Protein AF-A0AAU0S2T6-F1 (afdb_monomer_lite)

Sequence (89 aa):
MTELLTSLTFFCYFATCLRLLLYRRGLANYCWQQSCKAWCLIVFTGHCALELLLHPESVSLGRAGIAVTILLLVFRARGNVASLTRSHP

Radius of gyration: 14.03 Å; chains: 1; bounding box: 33×21×44 Å

Foldseek 3Di:
DQVVLLVLLLCLLVLLLVQLVPDDDDPDDDDPVLVVVSVVSNVVSVVVSVCCVVPVDRDDPVSSVVSNVSSVLCVVCSNRSVVSVDDDD

pLDDT: mean 86.19, std 10.44, range [51.06, 96.12]

Structure (mmCIF, N/CA/C/O backbone):
data_AF-A0AAU0S2T6-F1
#
_entry.id   AF-A0AAU0S2T6-F1
#
loop_
_atom_site.group_PDB
_atom_site.id
_atom_site.type_symbol
_atom_site.label_atom_id
_atom_site.label_alt_id
_atom_site.label_comp_id
_atom_site.label_asym_id
_atom_site.label_entity_id
_atom_site.label_seq_id
_atom_site.pdbx_PDB_ins_code
_atom_site.Cartn_x
_atom_site.Cartn_y
_atom_site.Cartn_z
_atom_site.occupancy
_atom_site.B_iso_or_equiv
_atom_site.auth_seq_id
_atom_site.auth_comp_id
_atom_site.auth_asym_id
_atom_site.auth_atom_id
_atom_site.pdbx_PDB_model_num
ATOM 1 N N . MET A 1 1 ? 15.855 -10.053 -14.794 1.00 61.84 1 MET A N 1
ATOM 2 C CA . MET A 1 1 ? 15.755 -9.973 -13.314 1.00 61.84 1 MET A CA 1
ATOM 3 C C . MET A 1 1 ? 14.922 -8.780 -12.858 1.00 61.84 1 MET A C 1
ATOM 5 O O . MET A 1 1 ? 14.073 -8.960 -11.998 1.00 61.84 1 MET A O 1
ATOM 9 N N . THR A 1 2 ? 15.120 -7.596 -13.439 1.00 81.25 2 THR A N 1
ATOM 10 C CA . THR A 1 2 ? 14.371 -6.363 -13.127 1.00 81.25 2 THR A CA 1
ATOM 11 C C . THR A 1 2 ? 12.863 -6.480 -13.355 1.00 81.25 2 THR A C 1
ATOM 13 O O . THR A 1 2 ? 12.107 -6.059 -12.495 1.00 81.25 2 THR A O 1
ATOM 16 N N . GLU A 1 3 ? 12.431 -7.138 -14.432 1.00 85.25 3 GLU A N 1
ATOM 17 C CA . GLU A 1 3 ? 11.010 -7.367 -14.763 1.00 85.25 3 GLU A CA 1
ATOM 18 C C . GLU A 1 3 ? 10.224 -8.037 -13.620 1.00 85.25 3 GLU A C 1
ATOM 20 O O . GLU A 1 3 ? 9.189 -7.534 -13.189 1.00 85.25 3 GLU A O 1
ATOM 25 N N . LEU A 1 4 ? 10.765 -9.131 -13.063 1.00 89.19 4 LEU A N 1
ATOM 26 C CA . LEU A 1 4 ? 10.165 -9.845 -11.926 1.00 89.19 4 LEU A CA 1
ATOM 27 C C . LEU A 1 4 ? 10.079 -8.961 -10.680 1.00 89.19 4 LEU A C 1
ATOM 29 O O . LEU A 1 4 ? 9.138 -9.051 -9.891 1.00 89.19 4 LEU A O 1
ATOM 33 N N . LEU A 1 5 ? 11.087 -8.113 -10.493 1.00 91.12 5 LEU A N 1
ATOM 34 C CA . LEU A 1 5 ? 11.178 -7.218 -9.353 1.00 91.12 5 LEU A CA 1
ATOM 35 C C . LEU A 1 5 ? 10.169 -6.070 -9.473 1.00 91.12 5 LEU A C 1
ATOM 37 O O . LEU A 1 5 ? 9.512 -5.725 -8.489 1.00 91.12 5 LEU A O 1
ATOM 41 N N . THR A 1 6 ? 9.993 -5.531 -10.679 1.00 91.88 6 THR A N 1
ATOM 42 C CA . THR A 1 6 ? 8.972 -4.532 -11.000 1.00 91.88 6 THR A CA 1
ATOM 43 C C . THR A 1 6 ? 7.573 -5.113 -10.812 1.00 91.88 6 THR A C 1
ATOM 45 O O . THR A 1 6 ? 6.777 -4.521 -10.080 1.00 91.88 6 THR A O 1
ATOM 48 N N . SER A 1 7 ? 7.287 -6.307 -11.349 1.00 91.94 7 SER A N 1
ATOM 49 C CA . SER A 1 7 ? 5.982 -6.955 -11.165 1.00 91.94 7 SER A CA 1
ATOM 50 C C . SER A 1 7 ? 5.691 -7.248 -9.693 1.00 91.94 7 SER A C 1
ATOM 52 O O . SER A 1 7 ? 4.607 -6.936 -9.207 1.00 91.94 7 SER A O 1
ATOM 54 N N . LEU A 1 8 ? 6.667 -7.786 -8.950 1.00 94.12 8 LEU A N 1
ATOM 55 C CA . LEU A 1 8 ? 6.520 -8.055 -7.518 1.00 94.12 8 LEU A CA 1
ATOM 56 C C . LEU A 1 8 ? 6.212 -6.768 -6.743 1.00 94.12 8 LEU A C 1
ATOM 58 O O . LEU A 1 8 ? 5.280 -6.737 -5.944 1.00 94.12 8 LEU A O 1
ATOM 62 N N . THR A 1 9 ? 6.963 -5.698 -7.011 1.00 94.12 9 THR A N 1
ATOM 63 C CA . THR A 1 9 ? 6.777 -4.392 -6.360 1.00 94.12 9 THR A CA 1
ATOM 64 C C . THR A 1 9 ? 5.388 -3.827 -6.638 1.00 94.12 9 THR A C 1
ATOM 66 O O . THR A 1 9 ? 4.709 -3.387 -5.708 1.00 94.12 9 THR A O 1
ATOM 69 N N . PHE A 1 10 ? 4.941 -3.892 -7.895 1.00 94.88 10 PHE A N 1
ATOM 70 C CA . PHE A 1 10 ? 3.592 -3.498 -8.286 1.00 94.88 10 PHE A CA 1
ATOM 71 C C . PHE A 1 10 ? 2.533 -4.285 -7.503 1.00 94.88 10 PHE A C 1
ATOM 73 O O . PHE A 1 10 ? 1.673 -3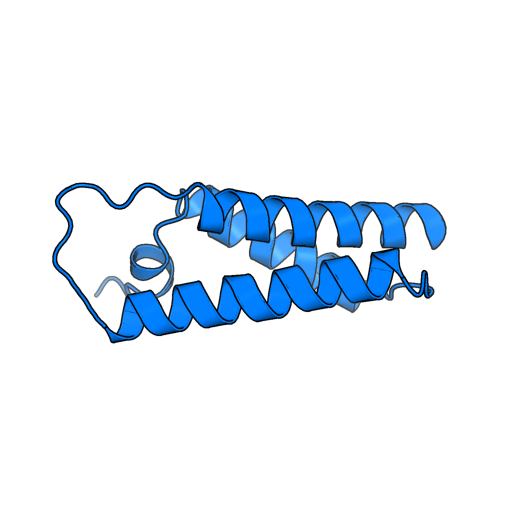.680 -6.863 1.00 94.88 10 PHE A O 1
ATOM 80 N N . PHE A 1 11 ? 2.631 -5.620 -7.474 1.00 96.00 11 PHE A N 1
ATOM 81 C CA . PHE A 1 11 ? 1.687 -6.461 -6.734 1.00 96.00 11 PHE A CA 1
ATOM 82 C C . PHE A 1 11 ? 1.687 -6.154 -5.235 1.00 96.00 11 PHE A C 1
ATOM 84 O O . PHE A 1 11 ? 0.618 -6.131 -4.627 1.00 96.00 11 PHE A O 1
ATOM 91 N N . CYS A 1 12 ? 2.843 -5.865 -4.630 1.00 95.81 12 CYS A N 1
ATOM 92 C CA . CYS A 1 12 ? 2.914 -5.476 -3.224 1.00 95.81 12 CYS A CA 1
ATOM 93 C C . CYS A 1 12 ? 2.191 -4.151 -2.950 1.00 95.81 12 CYS A C 1
ATOM 95 O O . CYS A 1 12 ? 1.397 -4.076 -2.007 1.00 95.81 12 CYS A O 1
ATOM 97 N N . TYR A 1 13 ? 2.418 -3.118 -3.765 1.00 95.75 13 TYR A N 1
ATOM 98 C CA . TYR A 1 13 ? 1.720 -1.840 -3.610 1.00 95.75 13 TYR A CA 1
ATOM 99 C C . TYR A 1 13 ? 0.219 -1.969 -3.869 1.00 95.75 13 TYR A C 1
ATOM 101 O O . TYR A 1 13 ? -0.585 -1.502 -3.059 1.00 95.75 13 TYR A O 1
ATOM 109 N N . PHE A 1 14 ? -0.164 -2.679 -4.931 1.00 93.94 14 PHE A N 1
ATOM 110 C CA . PHE A 1 14 ? -1.560 -2.924 -5.275 1.00 93.94 14 PHE A CA 1
ATOM 111 C C . PHE A 1 14 ? -2.295 -3.701 -4.175 1.00 93.94 14 PHE A C 1
ATOM 113 O O . PHE A 1 14 ? -3.344 -3.264 -3.704 1.00 93.94 14 PHE A O 1
ATOM 120 N N . ALA A 1 15 ? -1.725 -4.812 -3.699 1.00 94.12 15 ALA A N 1
ATOM 121 C CA . ALA A 1 15 ? -2.322 -5.622 -2.641 1.00 94.12 15 ALA A CA 1
ATOM 122 C C . ALA A 1 15 ? -2.415 -4.862 -1.310 1.00 94.12 15 ALA A C 1
ATOM 124 O O . ALA A 1 15 ? -3.403 -5.007 -0.590 1.00 94.12 15 ALA A O 1
ATOM 125 N N . THR A 1 16 ? -1.426 -4.021 -0.992 1.00 93.19 16 THR A N 1
ATOM 126 C CA . THR A 1 16 ? -1.473 -3.140 0.185 1.00 93.19 16 THR A CA 1
ATOM 127 C C . THR A 1 16 ? -2.634 -2.157 0.086 1.00 93.19 16 THR A C 1
ATOM 129 O O . THR A 1 16 ? -3.448 -2.071 1.008 1.00 93.19 16 THR A O 1
ATOM 132 N N . CYS A 1 17 ? -2.727 -1.444 -1.038 1.00 93.56 17 CYS A N 1
ATOM 133 C CA . CYS A 1 17 ? -3.780 -0.467 -1.288 1.00 93.56 17 CYS A CA 1
ATOM 134 C C . CYS A 1 17 ? -5.162 -1.129 -1.214 1.00 93.56 17 CYS A C 1
ATOM 136 O O . CYS A 1 17 ? -6.023 -0.696 -0.447 1.00 93.56 17 CYS A O 1
ATOM 138 N N . LEU A 1 18 ? -5.340 -2.257 -1.908 1.00 92.19 18 LEU A N 1
ATOM 139 C CA . LEU A 1 18 ? -6.585 -3.017 -1.901 1.00 92.19 18 LEU A CA 1
ATOM 140 C C . LEU A 1 18 ? -6.952 -3.499 -0.492 1.00 92.19 18 LEU A C 1
ATOM 142 O O . LEU A 1 18 ? -8.099 -3.368 -0.075 1.00 92.19 18 LEU A O 1
ATOM 146 N N . ARG A 1 19 ? -5.989 -4.013 0.283 1.00 91.00 19 ARG A N 1
ATOM 147 C CA . ARG A 1 19 ? -6.233 -4.479 1.656 1.00 91.00 19 ARG A CA 1
ATOM 148 C C . ARG A 1 19 ? -6.718 -3.356 2.572 1.00 91.00 19 ARG A C 1
ATOM 150 O O . ARG A 1 19 ? -7.552 -3.619 3.436 1.00 91.00 19 ARG A O 1
ATOM 157 N N . LEU A 1 20 ? -6.201 -2.142 2.397 1.00 89.69 20 LEU A N 1
ATOM 158 C CA . LEU A 1 20 ? -6.605 -0.967 3.169 1.00 89.69 20 LEU A CA 1
ATOM 159 C C . LEU A 1 20 ? -7.948 -0.396 2.708 1.00 89.69 20 LEU A C 1
ATOM 161 O O . LEU A 1 20 ? -8.744 0.000 3.551 1.00 89.69 20 LEU A O 1
ATOM 165 N N . LEU A 1 21 ? -8.237 -0.404 1.405 1.00 88.75 21 LEU A N 1
ATOM 166 C CA . LEU A 1 21 ? -9.546 -0.012 0.870 1.00 88.75 21 LEU A CA 1
ATOM 167 C C . LEU A 1 21 ? -10.653 -0.979 1.306 1.00 88.75 21 LEU A C 1
ATOM 169 O O . LEU A 1 21 ? -11.746 -0.556 1.672 1.00 88.75 21 LEU A O 1
ATOM 173 N N . LEU A 1 22 ? -10.354 -2.280 1.314 1.00 89.62 22 LEU A N 1
ATOM 174 C CA . LEU A 1 22 ? -11.265 -3.330 1.772 1.00 89.62 22 LEU A CA 1
ATOM 175 C C . LEU A 1 22 ? -11.280 -3.486 3.299 1.00 89.62 22 LEU A C 1
ATOM 177 O O . LEU A 1 22 ? -12.012 -4.331 3.824 1.00 89.62 22 LEU A O 1
ATOM 181 N N . TYR A 1 23 ? -10.474 -2.715 4.033 1.00 85.12 23 TYR A N 1
ATOM 182 C CA . TYR A 1 23 ? -10.489 -2.764 5.486 1.00 85.12 23 TYR A CA 1
ATOM 183 C C . TYR A 1 23 ? -11.820 -2.219 6.000 1.00 85.12 23 TYR A C 1
ATOM 185 O O . TYR A 1 23 ? -12.086 -1.017 6.007 1.00 85.12 23 TYR A O 1
ATOM 193 N N . ARG A 1 24 ? -12.663 -3.128 6.489 1.00 75.94 24 ARG A N 1
ATOM 194 C CA . ARG A 1 24 ? -13.895 -2.759 7.169 1.00 75.94 24 ARG A CA 1
ATOM 195 C C . ARG A 1 24 ? -13.587 -2.482 8.631 1.00 75.94 24 ARG A C 1
ATOM 197 O O . ARG A 1 24 ? -13.311 -3.386 9.417 1.00 75.94 24 ARG A O 1
ATOM 204 N N . ARG A 1 25 ? -13.640 -1.205 8.988 1.00 68.06 25 ARG A N 1
ATOM 205 C CA . ARG A 1 25 ? -13.518 -0.743 10.366 1.00 68.06 25 ARG A CA 1
ATOM 206 C C . ARG A 1 25 ? -14.711 -1.290 11.163 1.00 68.06 25 ARG A C 1
ATOM 208 O O . ARG A 1 25 ? -15.850 -0.948 10.866 1.00 68.06 25 ARG A O 1
ATOM 215 N N . GLY A 1 26 ? -14.455 -2.194 12.110 1.00 70.81 26 GLY A N 1
ATOM 216 C CA . GLY A 1 26 ? -15.472 -2.683 13.052 1.00 70.81 26 GLY A CA 1
ATOM 217 C C . GLY A 1 26 ? -15.897 -1.600 14.057 1.00 70.81 26 GLY A C 1
ATOM 218 O O . GLY A 1 26 ? -15.727 -0.412 13.803 1.00 70.81 26 GLY A O 1
ATOM 219 N N . LEU A 1 27 ? -16.362 -1.996 15.246 1.00 62.03 27 LEU A N 1
ATOM 220 C CA . LEU A 1 27 ? -16.803 -1.110 16.349 1.00 62.03 27 LEU A CA 1
ATOM 221 C C . LEU A 1 27 ? -15.675 -0.272 17.013 1.00 62.03 27 LEU A C 1
ATOM 223 O O . LEU A 1 27 ? -15.797 0.156 18.156 1.00 62.03 27 LEU A O 1
ATOM 227 N N . ALA A 1 28 ? -14.539 -0.063 16.345 1.00 63.34 28 ALA A N 1
ATOM 228 C CA . ALA A 1 28 ? -13.384 0.622 16.920 1.00 63.34 28 ALA A CA 1
ATOM 229 C C . ALA A 1 28 ? -13.549 2.152 16.889 1.00 63.34 28 ALA A C 1
ATOM 231 O O . ALA A 1 28 ? -13.818 2.728 15.831 1.00 63.34 28 ALA A O 1
ATOM 232 N N . ASN A 1 29 ? -13.298 2.800 18.034 1.00 64.06 29 ASN A N 1
ATOM 233 C CA . ASN A 1 29 ? -13.415 4.248 18.231 1.00 64.06 29 ASN A CA 1
ATOM 234 C C . ASN A 1 29 ? -12.754 5.075 17.113 1.00 64.06 29 ASN A C 1
ATOM 236 O O . ASN A 1 29 ? -11.669 4.767 16.595 1.00 64.06 29 ASN A O 1
ATOM 240 N N . TYR A 1 30 ? -13.432 6.156 16.730 1.00 64.62 30 TYR A N 1
ATOM 241 C CA . TYR A 1 30 ? -12.978 7.030 15.663 1.00 64.62 30 TYR A CA 1
ATOM 242 C C . TYR A 1 30 ? -11.758 7.862 16.093 1.00 64.62 30 TYR A C 1
ATOM 244 O O . TYR A 1 30 ? -11.896 8.853 16.796 1.00 64.62 30 TYR A O 1
ATOM 252 N N . CYS A 1 31 ? -10.550 7.471 15.674 1.00 76.94 31 CYS A N 1
ATOM 253 C CA . CYS A 1 31 ? -9.340 8.284 15.828 1.00 76.94 31 CYS A CA 1
ATOM 254 C C . CYS A 1 31 ? -8.927 8.904 14.483 1.00 76.94 31 CYS A 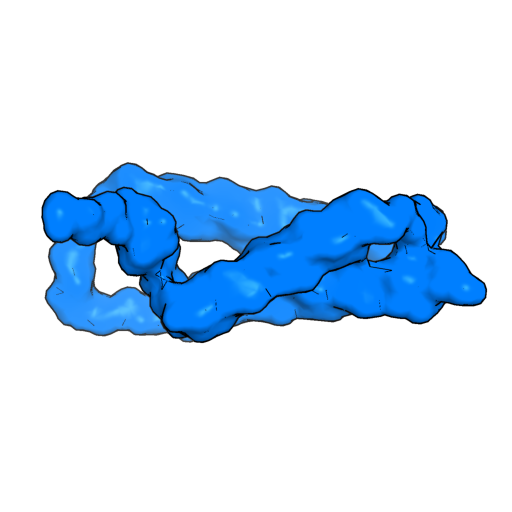C 1
ATOM 256 O O . CYS A 1 31 ? -8.532 8.177 13.564 1.00 76.94 31 CYS A O 1
ATOM 258 N N . TRP A 1 32 ? -9.009 10.236 14.376 1.00 78.75 32 TRP A N 1
ATOM 259 C CA . TRP A 1 32 ? -8.667 11.001 13.166 1.00 78.75 32 TRP A CA 1
ATOM 260 C C . TRP A 1 32 ? -7.233 10.735 12.700 1.00 78.75 32 TRP A C 1
ATOM 262 O O . TRP A 1 32 ? -7.005 10.432 11.534 1.00 78.75 32 TRP A O 1
ATOM 272 N N . GLN A 1 33 ? -6.276 10.721 13.633 1.00 82.06 33 GLN A N 1
ATOM 273 C CA . GLN A 1 33 ? -4.859 10.489 13.333 1.00 82.06 33 GLN A CA 1
ATOM 274 C C . GLN A 1 33 ? -4.619 9.151 12.622 1.00 82.06 33 GLN A C 1
ATOM 276 O O . GLN A 1 33 ? -3.828 9.074 11.685 1.00 82.06 33 GLN A O 1
ATOM 281 N N . GLN A 1 34 ? -5.321 8.096 13.039 1.00 82.25 34 GLN A N 1
ATOM 282 C CA . GLN A 1 34 ? -5.189 6.774 12.426 1.00 82.25 34 GLN A CA 1
ATOM 283 C C . GLN A 1 34 ? -5.855 6.718 11.053 1.00 82.25 34 GLN A C 1
ATOM 285 O O . GLN A 1 34 ? -5.332 6.087 10.137 1.00 82.25 34 GLN A O 1
ATOM 290 N N . SER A 1 35 ? -6.975 7.429 10.899 1.00 84.19 35 SER A N 1
ATOM 291 C CA . SER A 1 35 ? -7.642 7.586 9.608 1.00 84.19 35 SER A CA 1
ATOM 292 C C . SER A 1 35 ? -6.755 8.330 8.608 1.00 84.19 35 SER A C 1
ATOM 294 O O . SER A 1 35 ? -6.629 7.883 7.473 1.00 84.19 35 SER A O 1
ATOM 296 N N . CYS A 1 36 ? -6.077 9.403 9.033 1.00 89.06 36 CYS A N 1
ATOM 297 C CA . CYS A 1 36 ? -5.118 10.129 8.198 1.00 89.06 36 CYS A CA 1
ATOM 298 C C . CYS A 1 36 ? -3.941 9.245 7.779 1.00 89.06 36 CYS A C 1
ATOM 300 O O . CYS 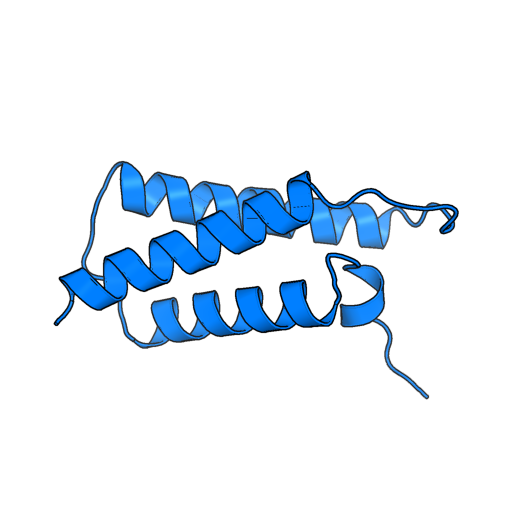A 1 36 ? -3.595 9.220 6.604 1.00 89.06 36 CYS A O 1
ATOM 302 N N . LYS A 1 37 ? -3.352 8.474 8.704 1.00 89.12 37 LYS A N 1
ATOM 303 C CA . LYS A 1 37 ? -2.254 7.549 8.370 1.00 89.12 37 LYS A CA 1
ATOM 304 C C . LYS A 1 37 ? -2.687 6.494 7.354 1.00 89.12 37 LYS A C 1
ATOM 306 O O . LYS A 1 37 ? -1.964 6.257 6.391 1.00 89.12 37 LYS A O 1
ATOM 311 N N . ALA A 1 38 ? -3.862 5.890 7.547 1.00 89.50 38 ALA A N 1
ATOM 312 C CA . ALA A 1 38 ? -4.415 4.923 6.602 1.00 89.50 38 ALA A CA 1
ATOM 313 C C . ALA A 1 38 ? -4.664 5.552 5.227 1.00 89.50 38 ALA A C 1
ATOM 315 O O . ALA A 1 38 ? -4.286 4.965 4.217 1.00 89.50 38 ALA A O 1
ATOM 316 N N . TRP A 1 39 ? -5.228 6.761 5.196 1.00 91.75 39 TRP A N 1
ATOM 317 C CA . TRP A 1 39 ? -5.459 7.504 3.962 1.00 91.75 39 TRP A CA 1
ATOM 318 C C . TRP A 1 39 ? -4.154 7.799 3.216 1.00 91.75 39 TRP A C 1
ATOM 320 O O . TRP A 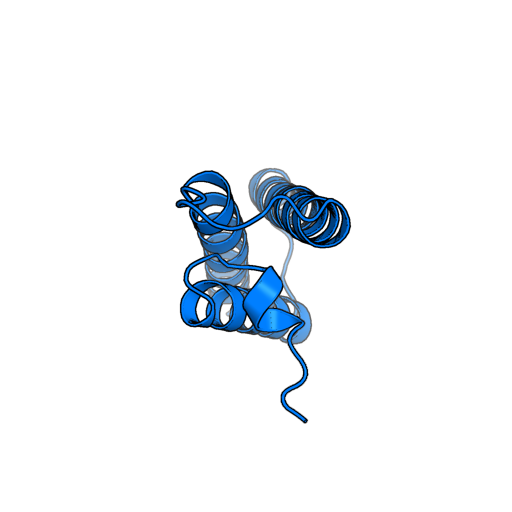1 39 ? -4.050 7.472 2.037 1.00 91.75 39 TRP A O 1
ATOM 330 N N . CYS A 1 40 ? -3.127 8.314 3.901 1.00 93.81 40 CYS A N 1
ATOM 331 C CA . CYS A 1 40 ? -1.817 8.547 3.290 1.00 93.81 40 CYS A CA 1
ATOM 332 C C . CYS A 1 40 ? -1.236 7.252 2.711 1.00 93.81 40 CYS A C 1
ATOM 334 O O . CYS A 1 40 ? -0.736 7.250 1.590 1.00 93.81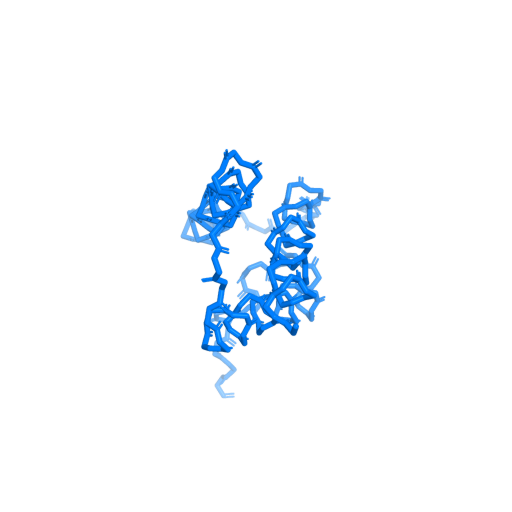 40 CYS A O 1
ATOM 336 N N . LEU A 1 41 ? -1.331 6.138 3.446 1.00 92.12 41 LEU A N 1
ATOM 337 C CA . LEU A 1 41 ? -0.827 4.854 2.966 1.00 92.12 41 LEU A CA 1
ATOM 338 C C . LEU A 1 41 ? -1.560 4.397 1.697 1.00 92.12 41 LEU A C 1
ATOM 340 O O . LEU A 1 41 ? -0.907 3.954 0.757 1.00 92.12 41 LEU A O 1
ATOM 344 N N . ILE A 1 42 ? -2.889 4.535 1.649 1.00 93.12 42 ILE A N 1
ATOM 345 C CA . ILE A 1 42 ? -3.701 4.220 0.463 1.00 93.12 42 ILE A CA 1
ATOM 346 C C . ILE A 1 42 ? -3.259 5.078 -0.724 1.00 93.12 42 ILE A C 1
ATOM 348 O O . ILE A 1 42 ? -2.962 4.537 -1.784 1.00 93.12 42 ILE A O 1
ATOM 352 N N . VAL A 1 43 ? -3.175 6.399 -0.547 1.00 96.12 43 VAL A N 1
ATOM 353 C CA . VAL A 1 43 ? -2.839 7.327 -1.635 1.00 96.12 43 VAL A CA 1
ATOM 354 C C . VAL A 1 43 ? -1.432 7.074 -2.164 1.00 96.12 43 VAL A C 1
ATOM 356 O O . VAL A 1 43 ? -1.262 6.941 -3.372 1.00 96.12 43 VAL A O 1
ATOM 359 N N . PHE A 1 44 ? -0.430 6.942 -1.292 1.00 95.81 44 PHE A N 1
ATOM 360 C CA . PHE A 1 44 ? 0.948 6.727 -1.734 1.00 95.81 44 PHE A CA 1
ATOM 361 C C . PHE A 1 44 ? 1.153 5.350 -2.368 1.00 95.81 44 PHE A C 1
ATOM 363 O O . PHE A 1 44 ? 1.768 5.255 -3.425 1.00 95.81 44 PHE A O 1
ATOM 370 N N . THR A 1 45 ? 0.611 4.280 -1.775 1.00 93.75 45 THR A N 1
ATOM 371 C CA . THR A 1 45 ? 0.745 2.936 -2.368 1.00 93.75 45 THR A CA 1
ATOM 372 C C . THR A 1 45 ? -0.051 2.803 -3.663 1.00 93.75 45 THR A C 1
ATOM 374 O O . THR A 1 45 ? 0.446 2.218 -4.621 1.00 93.75 45 THR A O 1
ATOM 377 N N . GLY A 1 46 ? -1.241 3.405 -3.740 1.00 93.25 46 GLY A N 1
ATOM 378 C CA . GLY A 1 46 ? -2.024 3.491 -4.969 1.00 93.25 46 GLY A CA 1
ATOM 379 C C . GLY A 1 46 ? -1.304 4.279 -6.064 1.00 93.25 46 GLY A C 1
ATOM 380 O O . GLY A 1 46 ? -1.202 3.791 -7.185 1.00 93.25 46 GLY A O 1
ATOM 381 N N . HIS A 1 47 ? -0.743 5.447 -5.735 1.00 95.25 47 HIS A N 1
ATOM 382 C CA . HIS A 1 47 ? 0.035 6.255 -6.675 1.00 95.25 47 HIS A CA 1
ATOM 383 C C . HIS A 1 47 ? 1.247 5.487 -7.207 1.00 95.25 47 HIS A C 1
ATOM 385 O O . HIS A 1 47 ? 1.415 5.404 -8.415 1.00 95.25 47 HIS A O 1
ATOM 391 N N . CYS A 1 48 ? 2.052 4.862 -6.341 1.00 93.12 48 CYS A N 1
ATOM 392 C CA . CYS A 1 48 ? 3.205 4.073 -6.787 1.00 93.12 48 CYS A CA 1
ATOM 393 C C . CYS A 1 48 ? 2.802 2.866 -7.648 1.00 93.12 48 CYS A C 1
ATOM 395 O O . CYS A 1 48 ? 3.519 2.522 -8.584 1.00 93.12 48 CYS A O 1
ATOM 397 N N . ALA A 1 49 ? 1.668 2.219 -7.358 1.00 92.75 49 ALA A N 1
ATOM 398 C CA . ALA A 1 49 ? 1.154 1.147 -8.206 1.00 92.75 49 ALA A CA 1
ATOM 399 C C . ALA A 1 49 ? 0.742 1.674 -9.591 1.00 92.75 49 ALA A C 1
ATOM 401 O O . ALA A 1 49 ? 1.093 1.065 -10.597 1.00 92.75 49 ALA A O 1
ATOM 402 N N . LEU A 1 50 ? 0.040 2.811 -9.649 1.00 94.38 50 LEU A N 1
ATOM 403 C CA . LEU A 1 50 ? -0.340 3.456 -10.910 1.00 94.38 50 LEU A CA 1
ATOM 404 C C . LEU A 1 50 ? 0.879 3.935 -11.701 1.00 94.38 50 LEU A C 1
ATOM 406 O O . LEU A 1 50 ? 0.922 3.745 -12.909 1.00 94.38 50 LEU A O 1
ATOM 410 N N . GLU A 1 51 ? 1.879 4.502 -11.032 1.00 93.94 51 GLU A N 1
ATOM 411 C CA . GLU A 1 51 ? 3.133 4.938 -11.647 1.00 93.94 51 GLU A CA 1
ATOM 412 C C . GLU A 1 51 ? 3.847 3.762 -12.323 1.00 93.94 51 GLU A C 1
ATOM 414 O O . GLU A 1 51 ? 4.165 3.852 -13.502 1.00 93.94 51 GLU A O 1
ATOM 419 N N . LEU A 1 52 ? 3.993 2.623 -11.631 1.00 92.12 52 LEU A N 1
ATOM 420 C CA . LEU A 1 52 ? 4.568 1.403 -12.216 1.00 92.12 52 LEU A CA 1
ATOM 421 C C . LEU A 1 52 ? 3.714 0.811 -13.347 1.00 92.12 52 LEU A C 1
ATOM 423 O O . LEU A 1 52 ? 4.257 0.160 -14.235 1.00 92.12 52 LEU A O 1
ATOM 427 N N . LEU A 1 53 ? 2.392 0.988 -13.294 1.00 92.25 53 LEU A N 1
ATOM 428 C CA . LEU A 1 53 ? 1.473 0.481 -14.313 1.00 92.25 53 LEU A CA 1
ATOM 429 C C . LEU A 1 53 ? 1.513 1.320 -15.596 1.00 92.25 53 LEU A C 1
ATOM 431 O O . LEU A 1 53 ? 1.455 0.765 -16.689 1.00 92.25 53 LEU A O 1
ATOM 435 N N . LEU A 1 54 ? 1.580 2.647 -15.461 1.00 93.88 54 LEU A N 1
ATOM 436 C CA . LEU A 1 54 ? 1.585 3.596 -16.579 1.00 93.88 54 LEU A CA 1
ATOM 437 C C . LEU A 1 54 ? 2.986 3.776 -17.174 1.00 93.88 54 LEU A C 1
ATOM 439 O O . LEU A 1 54 ? 3.128 3.935 -18.385 1.00 93.88 54 LEU A O 1
ATOM 443 N N . HIS A 1 55 ? 4.011 3.731 -16.325 1.00 91.31 55 HIS A N 1
ATOM 444 C CA . HIS A 1 55 ? 5.411 3.909 -16.684 1.00 91.31 55 HIS A CA 1
ATOM 445 C C . HIS A 1 55 ? 6.239 2.785 -16.042 1.00 91.31 55 HIS A C 1
ATOM 447 O O . HIS A 1 55 ? 6.795 2.957 -14.952 1.00 91.31 55 HIS A O 1
ATOM 453 N N . PRO A 1 56 ? 6.294 1.601 -16.685 1.00 83.94 56 PRO A N 1
ATOM 454 C CA . PRO A 1 56 ? 7.030 0.464 -16.158 1.00 83.94 56 PRO A CA 1
ATOM 455 C C . PRO A 1 56 ? 8.536 0.727 -16.232 1.00 83.94 56 PRO A C 1
ATOM 457 O O . PRO A 1 56 ? 9.201 0.463 -17.228 1.00 83.94 56 PRO A O 1
ATOM 460 N N . GLU A 1 57 ? 9.064 1.259 -15.137 1.00 84.94 57 GLU A N 1
ATOM 461 C CA . GLU A 1 57 ? 10.483 1.527 -14.939 1.00 84.94 57 GLU A CA 1
ATOM 462 C C . GLU A 1 57 ? 11.167 0.373 -14.191 1.00 84.94 57 GLU A C 1
ATOM 464 O O . GLU A 1 57 ? 10.547 -0.399 -13.443 1.00 84.94 57 GLU A O 1
ATOM 469 N N . SER A 1 58 ? 12.487 0.258 -14.353 1.00 85.38 58 SER A N 1
ATOM 470 C CA . SER A 1 58 ? 13.271 -0.727 -13.608 1.00 85.38 58 SER A CA 1
ATOM 471 C C . SER A 1 58 ? 13.272 -0.392 -12.115 1.00 85.38 58 SER A C 1
ATOM 473 O O . SER A 1 58 ? 13.788 0.644 -11.690 1.00 85.38 58 SER A O 1
ATOM 475 N N . VAL A 1 59 ? 12.711 -1.282 -11.298 1.00 88.88 59 VAL A N 1
ATOM 476 C CA . VAL A 1 59 ? 12.649 -1.085 -9.849 1.00 88.88 59 VAL A CA 1
ATOM 477 C C . VAL A 1 59 ? 13.953 -1.531 -9.187 1.00 88.88 59 VAL A C 1
ATOM 479 O O . VAL A 1 59 ? 14.478 -2.603 -9.477 1.00 88.88 59 VAL A O 1
ATOM 482 N N . SER A 1 60 ? 14.473 -0.723 -8.259 1.00 91.56 60 SER A N 1
ATOM 483 C CA . SER A 1 60 ? 15.627 -1.098 -7.437 1.00 91.56 60 SER A CA 1
ATOM 484 C C . SER A 1 60 ? 15.246 -2.092 -6.332 1.00 91.56 60 SER A C 1
ATOM 486 O O . SER A 1 60 ? 14.130 -2.065 -5.807 1.00 91.56 60 SER A O 1
ATOM 488 N N . LEU A 1 61 ? 16.202 -2.924 -5.901 1.00 90.19 61 LEU A N 1
ATOM 489 C CA . LEU A 1 61 ? 16.011 -3.857 -4.776 1.00 90.19 61 LEU A CA 1
ATOM 490 C C . LEU A 1 61 ? 15.507 -3.159 -3.505 1.00 90.19 61 LEU A C 1
ATOM 492 O O . LEU A 1 61 ? 14.660 -3.707 -2.804 1.00 90.19 61 LEU A O 1
ATOM 496 N N . GLY A 1 62 ? 15.959 -1.929 -3.243 1.00 91.88 62 GLY A N 1
ATOM 497 C CA . GLY A 1 62 ? 15.483 -1.128 -2.114 1.00 91.88 62 GLY A CA 1
ATOM 498 C C . GLY A 1 62 ? 13.991 -0.789 -2.204 1.00 91.88 62 GLY A C 1
ATOM 499 O O . GLY A 1 62 ? 13.260 -1.001 -1.238 1.00 91.88 62 GLY A O 1
ATOM 500 N N . ARG A 1 63 ? 13.507 -0.327 -3.369 1.00 91.12 63 ARG A N 1
ATOM 501 C CA . ARG A 1 63 ? 12.072 -0.042 -3.578 1.00 91.12 63 ARG A CA 1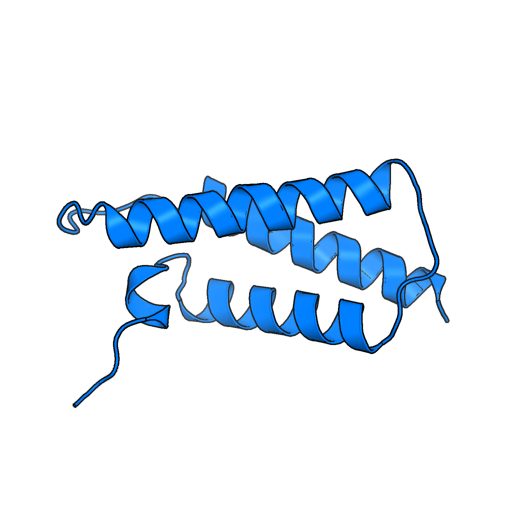
ATOM 502 C C . ARG A 1 63 ? 11.220 -1.301 -3.422 1.00 91.12 63 ARG A C 1
ATOM 504 O O . ARG A 1 63 ? 10.181 -1.244 -2.767 1.00 91.12 63 ARG A O 1
ATOM 511 N N . ALA A 1 64 ? 11.676 -2.427 -3.967 1.00 92.38 64 ALA A N 1
ATOM 512 C CA . ALA A 1 64 ? 10.985 -3.706 -3.829 1.00 92.38 64 ALA A CA 1
ATOM 513 C C . ALA A 1 64 ? 10.921 -4.170 -2.365 1.00 92.38 64 ALA A C 1
ATOM 515 O O . ALA A 1 64 ? 9.856 -4.544 -1.875 1.00 92.38 64 ALA A O 1
ATOM 516 N N . GLY A 1 65 ? 12.036 -4.072 -1.633 1.00 93.56 65 GLY A N 1
ATOM 517 C CA . GLY A 1 65 ? 12.095 -4.401 -0.208 1.00 93.56 65 GLY A CA 1
ATOM 518 C C . GLY A 1 65 ? 11.156 -3.540 0.640 1.00 93.56 65 GLY A C 1
ATOM 519 O O . GLY A 1 65 ? 10.471 -4.063 1.521 1.00 93.56 65 GLY A O 1
ATOM 520 N N . ILE A 1 66 ? 11.055 -2.239 0.343 1.00 94.88 66 ILE A N 1
ATOM 521 C CA . ILE A 1 66 ? 10.106 -1.333 1.006 1.00 94.88 66 ILE A CA 1
ATOM 522 C C . ILE A 1 66 ? 8.663 -1.770 0.728 1.00 94.88 66 ILE A C 1
ATOM 524 O O . ILE A 1 66 ? 7.886 -1.917 1.671 1.00 94.88 66 ILE A O 1
ATOM 528 N N . ALA A 1 67 ? 8.310 -2.039 -0.533 1.00 94.44 67 ALA A N 1
ATOM 529 C CA . ALA A 1 67 ? 6.960 -2.462 -0.905 1.00 94.44 67 ALA A CA 1
ATOM 530 C C . ALA A 1 67 ? 6.551 -3.769 -0.204 1.00 94.44 67 ALA A C 1
ATOM 532 O O . ALA A 1 67 ? 5.460 -3.855 0.363 1.00 94.44 67 ALA A O 1
ATOM 533 N N . VAL A 1 68 ? 7.451 -4.759 -0.171 1.00 95.56 68 VAL A N 1
ATOM 534 C CA . VAL A 1 68 ? 7.246 -6.025 0.551 1.00 95.56 68 VAL A CA 1
ATOM 535 C C . VAL A 1 68 ? 7.089 -5.783 2.054 1.00 95.56 68 VAL A C 1
ATOM 537 O O . VAL A 1 68 ? 6.182 -6.334 2.675 1.00 95.56 68 VAL A O 1
ATOM 540 N N . THR A 1 69 ? 7.927 -4.934 2.651 1.00 95.00 69 THR A N 1
ATOM 541 C CA . THR A 1 69 ? 7.857 -4.627 4.089 1.00 95.00 69 THR A CA 1
ATOM 542 C C . THR A 1 69 ? 6.524 -3.979 4.453 1.00 95.00 69 THR A C 1
ATOM 544 O O . THR A 1 69 ? 5.874 -4.401 5.410 1.00 95.00 69 THR A O 1
ATOM 547 N N . ILE A 1 70 ? 6.075 -2.996 3.667 1.00 93.50 70 ILE A N 1
ATOM 548 C CA . ILE A 1 70 ? 4.779 -2.336 3.868 1.00 93.50 70 ILE A CA 1
ATOM 549 C C . ILE A 1 70 ? 3.642 -3.356 3.751 1.00 93.50 70 ILE A C 1
ATOM 551 O O . ILE A 1 70 ? 2.774 -3.398 4.626 1.00 93.50 70 ILE A O 1
ATOM 555 N N . LEU A 1 71 ? 3.670 -4.207 2.720 1.00 94.69 71 LEU A N 1
ATOM 556 C CA . LEU A 1 71 ? 2.681 -5.264 2.530 1.00 94.69 71 LEU A CA 1
ATOM 557 C C . LEU A 1 71 ? 2.598 -6.166 3.767 1.00 94.69 71 LEU A C 1
ATOM 559 O O . LEU A 1 71 ? 1.516 -6.357 4.323 1.00 94.69 71 LEU A O 1
ATOM 563 N N . LEU A 1 72 ? 3.737 -6.680 4.238 1.00 92.75 72 LEU A N 1
ATOM 564 C CA . LEU A 1 72 ? 3.797 -7.550 5.412 1.00 92.75 72 LEU A CA 1
ATOM 565 C C . LEU A 1 72 ? 3.252 -6.855 6.662 1.00 92.75 72 LEU A C 1
ATOM 567 O O . LEU A 1 72 ? 2.475 -7.455 7.405 1.00 92.75 72 LEU A O 1
ATOM 571 N N . LEU A 1 73 ? 3.613 -5.592 6.888 1.00 91.12 73 LEU A N 1
ATOM 572 C CA . LEU A 1 73 ? 3.122 -4.805 8.018 1.00 91.12 73 LEU A CA 1
ATOM 573 C C . LEU A 1 73 ? 1.599 -4.622 7.967 1.00 91.12 73 LEU A C 1
ATOM 575 O O . LEU A 1 73 ? 0.916 -4.876 8.961 1.00 91.12 73 LEU A O 1
ATOM 579 N N . VAL A 1 74 ? 1.048 -4.256 6.809 1.00 90.06 74 VAL A N 1
ATOM 580 C CA . VAL A 1 74 ? -0.398 -4.062 6.623 1.00 90.06 74 VAL A CA 1
ATOM 581 C C . VAL A 1 74 ? -1.167 -5.377 6.765 1.00 90.06 74 VAL A C 1
ATOM 583 O O . VAL A 1 74 ? -2.226 -5.407 7.403 1.00 90.06 74 VAL A O 1
ATOM 586 N N . PHE A 1 75 ? -0.630 -6.483 6.246 1.00 88.25 75 PHE A N 1
ATOM 587 C CA . PHE A 1 75 ? -1.227 -7.810 6.405 1.00 88.25 75 PHE A CA 1
ATOM 588 C C . PHE A 1 75 ? -1.180 -8.298 7.855 1.00 88.25 75 PHE A C 1
ATOM 590 O O . PHE A 1 75 ? -2.200 -8.769 8.364 1.00 88.25 75 PHE A O 1
ATOM 597 N N . ARG A 1 76 ? -0.053 -8.116 8.558 1.00 86.69 76 ARG A N 1
ATOM 598 C CA . ARG A 1 76 ? 0.083 -8.435 9.992 1.00 86.69 76 ARG A CA 1
ATOM 599 C C . ARG A 1 76 ? -0.876 -7.618 10.851 1.00 86.69 76 ARG A C 1
ATOM 601 O O . ARG A 1 76 ? -1.510 -8.163 11.749 1.00 86.69 76 ARG A O 1
ATOM 608 N N . ALA A 1 77 ? -1.041 -6.340 10.527 1.00 84.94 77 ALA A N 1
ATOM 609 C CA . ALA A 1 77 ? -2.015 -5.461 11.161 1.00 84.94 77 ALA A CA 1
ATOM 610 C C . ALA A 1 77 ? -3.469 -5.777 10.764 1.00 84.94 77 ALA A C 1
ATOM 612 O O . ALA A 1 77 ? -4.399 -5.158 11.274 1.00 84.94 77 ALA A O 1
ATOM 613 N N . ARG A 1 78 ? -3.697 -6.715 9.831 1.00 83.31 78 ARG A N 1
ATOM 614 C CA . ARG A 1 78 ? -5.005 -7.026 9.231 1.00 83.31 78 ARG A CA 1
ATOM 615 C C . ARG A 1 78 ? -5.727 -5.787 8.669 1.00 83.31 78 ARG A C 1
ATOM 617 O O . ARG A 1 78 ? -6.953 -5.767 8.642 1.00 83.31 78 ARG A O 1
ATOM 624 N N . GLY A 1 79 ? -4.982 -4.779 8.212 1.00 76.44 79 GLY A N 1
ATOM 625 C CA . GLY A 1 79 ? -5.513 -3.482 7.770 1.00 76.44 79 GLY A CA 1
ATOM 626 C C . GLY A 1 79 ? -5.761 -2.463 8.894 1.00 76.44 79 GLY A C 1
ATOM 627 O O . GLY A 1 79 ? -6.067 -1.307 8.613 1.00 76.44 79 GLY A O 1
ATOM 628 N N . ASN A 1 80 ? -5.580 -2.835 10.165 1.00 82.75 80 ASN A N 1
ATOM 629 C CA . ASN A 1 80 ? -5.707 -1.921 11.296 1.00 82.75 80 ASN A CA 1
ATOM 630 C C . ASN A 1 80 ? -4.443 -1.064 11.465 1.00 82.75 80 ASN A C 1
ATOM 632 O O . ASN A 1 80 ? -3.535 -1.393 12.222 1.00 82.75 80 ASN A O 1
ATOM 636 N N . VAL A 1 81 ? -4.398 0.089 10.804 1.00 81.56 81 VAL A N 1
ATOM 637 C CA . VAL A 1 81 ? -3.248 1.007 10.891 1.00 81.56 81 VAL A CA 1
ATOM 638 C C . VAL A 1 81 ? -2.963 1.469 12.327 1.00 81.56 81 VAL A C 1
ATOM 640 O O . VAL A 1 81 ? -1.811 1.708 12.681 1.00 81.56 81 VAL A O 1
ATOM 643 N N . ALA A 1 82 ? -3.967 1.485 13.209 1.00 80.62 82 ALA A N 1
ATOM 644 C CA . ALA A 1 82 ? -3.746 1.836 14.607 1.00 80.62 82 ALA A CA 1
ATOM 645 C C . ALA A 1 82 ? -2.834 0.839 15.334 1.00 80.62 82 ALA A C 1
ATOM 647 O O . ALA A 1 82 ? -2.015 1.263 16.151 1.00 80.62 82 ALA A O 1
ATOM 648 N N . SER A 1 83 ? -2.909 -0.460 15.012 1.00 78.31 83 SER A N 1
ATOM 649 C CA . SER A 1 83 ? -2.049 -1.470 15.643 1.00 78.31 83 SER A CA 1
ATOM 650 C C . SER A 1 83 ? -0.585 -1.352 15.226 1.00 78.31 83 SER A C 1
ATOM 652 O O . SER A 1 83 ? 0.276 -1.800 15.969 1.00 78.31 83 SER A O 1
ATOM 654 N N . LEU A 1 84 ? -0.290 -0.727 14.080 1.00 77.31 84 LEU A N 1
ATOM 655 C CA . LEU A 1 84 ? 1.088 -0.465 13.638 1.00 77.31 84 LEU A CA 1
ATOM 656 C C . LEU A 1 84 ? 1.781 0.588 14.504 1.00 77.31 84 LEU A C 1
ATOM 658 O O . LEU A 1 84 ? 2.988 0.546 14.693 1.00 77.31 84 LEU A O 1
ATOM 662 N N . THR A 1 85 ? 1.010 1.545 15.015 1.00 73.88 85 THR A N 1
ATOM 663 C CA . THR A 1 85 ? 1.536 2.692 15.771 1.00 73.88 85 THR A CA 1
ATOM 664 C C . THR A 1 85 ? 1.387 2.535 17.278 1.00 73.88 85 THR A C 1
ATOM 666 O O . THR A 1 85 ? 1.770 3.429 18.028 1.00 73.88 85 THR A O 1
ATOM 669 N N . ARG A 1 86 ? 0.794 1.425 17.727 1.00 71.12 86 ARG A N 1
ATOM 670 C CA . ARG A 1 86 ? 0.595 1.154 19.144 1.00 71.12 86 ARG A CA 1
ATOM 671 C C . ARG A 1 86 ? 1.915 0.664 19.729 1.00 71.12 86 ARG A C 1
ATOM 673 O O . ARG A 1 86 ? 2.215 -0.523 19.670 1.00 71.12 86 ARG A O 1
ATOM 680 N N . SER A 1 87 ? 2.698 1.585 20.278 1.00 58.72 87 SER A N 1
ATOM 681 C CA . SER A 1 87 ? 3.800 1.250 21.175 1.00 58.72 87 SER A CA 1
ATOM 682 C C . SER A 1 87 ? 3.209 0.568 22.408 1.00 58.72 87 SER A C 1
ATOM 684 O O . SER A 1 87 ? 2.423 1.180 23.135 1.00 58.72 87 SER A O 1
ATOM 686 N N . HIS A 1 88 ? 3.510 -0.715 22.597 1.00 55.91 88 HIS A N 1
ATOM 687 C CA . HIS A 1 88 ? 3.226 -1.381 23.861 1.00 55.91 88 HIS A CA 1
ATOM 688 C C . HIS A 1 88 ? 4.180 -0.779 24.910 1.00 55.91 88 HIS A C 1
ATOM 690 O O . HIS A 1 88 ? 5.372 -0.698 24.604 1.00 55.91 88 HIS A O 1
ATOM 696 N N . PRO A 1 89 ? 3.690 -0.280 26.059 1.00 51.06 89 PRO A N 1
ATOM 697 C CA . PRO A 1 89 ? 4.563 0.035 27.184 1.00 51.06 89 PRO A CA 1
ATOM 698 C C . PRO A 1 89 ? 5.215 -1.240 27.729 1.00 51.06 89 PRO A C 1
ATOM 700 O O . PRO A 1 89 ? 4.622 -2.336 27.537 1.00 51.06 89 PRO A O 1
#

Secondary structure (DSSP, 8-state):
-HHHHHHHHHHHHHHHHHHHHT----S----HHHHHHHHHHHHHHHHHHHHHHHS-PPPPHHHHHHHHHHHHHHHHTTT-HHHHH----